Protein AF-A0A539DWZ9-F1 (afdb_monomer_lite)

Radius of gyration: 23.11 Å; chains: 1; bounding box: 60×36×58 Å

Structure (mmCIF, N/CA/C/O backbone):
data_AF-A0A539DWZ9-F1
#
_entry.id   AF-A0A539DWZ9-F1
#
loop_
_atom_site.group_PDB
_atom_site.id
_atom_site.type_symbol
_atom_site.label_atom_id
_atom_site.label_alt_id
_atom_site.label_comp_id
_atom_site.label_asym_id
_atom_site.label_entity_id
_atom_site.label_seq_id
_atom_site.pdbx_PDB_ins_code
_atom_site.Cartn_x
_atom_site.Cartn_y
_atom_site.Cartn_z
_atom_site.occupancy
_atom_site.B_iso_or_equiv
_atom_site.auth_seq_id
_atom_site.auth_comp_id
_atom_site.auth_asym_id
_atom_site.auth_atom_id
_atom_site.pdbx_PDB_model_num
ATOM 1 N N . MET A 1 1 ? -26.972 -0.161 24.940 1.00 56.28 1 MET A N 1
ATOM 2 C CA . MET A 1 1 ? -26.210 -0.516 23.715 1.00 56.28 1 MET A CA 1
ATOM 3 C C . MET A 1 1 ? -25.892 -2.004 23.754 1.00 56.28 1 MET A C 1
ATOM 5 O O . MET A 1 1 ? -25.628 -2.507 24.837 1.00 56.28 1 MET A O 1
ATOM 9 N N . SER A 1 2 ? -25.994 -2.709 22.622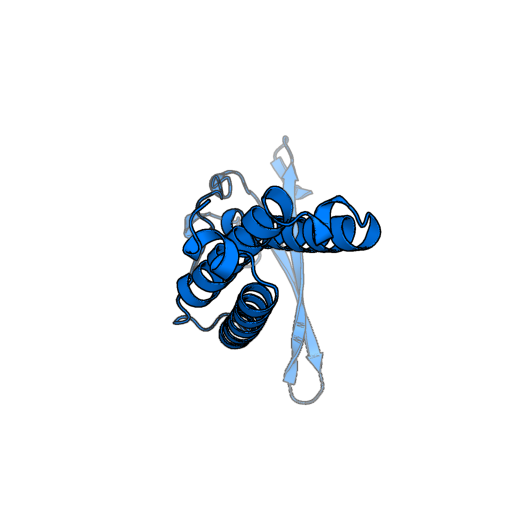 1.00 66.81 2 SER A N 1
ATOM 10 C CA . SER A 1 2 ? -25.919 -4.181 22.575 1.00 66.81 2 SER A CA 1
ATOM 11 C C . SER A 1 2 ? -24.554 -4.719 23.053 1.00 66.81 2 SER A C 1
ATOM 13 O O . SER A 1 2 ? -23.525 -4.173 22.643 1.00 66.81 2 SER A O 1
ATOM 15 N N . PRO A 1 3 ? -24.510 -5.792 23.871 1.00 72.88 3 PRO A N 1
ATOM 16 C CA . PRO A 1 3 ? -23.268 -6.372 24.405 1.00 72.88 3 PRO A CA 1
ATOM 17 C C . PRO A 1 3 ? -22.301 -6.862 23.314 1.00 72.88 3 PRO A C 1
ATOM 19 O O . PRO A 1 3 ? -21.091 -6.909 23.528 1.00 72.88 3 PRO A O 1
ATOM 22 N N . LEU A 1 4 ? -22.813 -7.170 22.118 1.00 69.38 4 LEU A N 1
ATOM 23 C CA . LEU A 1 4 ? -22.012 -7.541 20.947 1.00 69.38 4 LEU A CA 1
ATOM 24 C C . LEU A 1 4 ? -21.065 -6.420 20.496 1.00 69.38 4 LEU A C 1
ATOM 26 O O . LEU A 1 4 ? -19.903 -6.687 20.200 1.00 69.38 4 LEU A O 1
ATOM 30 N N . ILE A 1 5 ? -21.526 -5.166 20.508 1.00 69.12 5 ILE A N 1
ATOM 31 C CA . ILE A 1 5 ? -20.732 -4.010 20.060 1.00 69.12 5 ILE A CA 1
ATOM 32 C C . ILE A 1 5 ? -19.551 -3.783 21.012 1.00 69.12 5 ILE A C 1
ATOM 34 O O . ILE A 1 5 ? -18.421 -3.577 20.576 1.00 69.12 5 ILE A O 1
ATOM 38 N N . GLN A 1 6 ? -19.780 -3.916 22.320 1.00 67.12 6 GLN A N 1
ATOM 39 C CA . GLN A 1 6 ? -18.722 -3.775 23.325 1.00 67.12 6 GLN A CA 1
ATOM 40 C C . GLN A 1 6 ? -17.668 -4.887 23.239 1.00 67.12 6 GLN A C 1
ATOM 42 O O . GLN A 1 6 ? -16.499 -4.653 23.538 1.00 67.12 6 GLN A O 1
ATOM 47 N N . ARG A 1 7 ? -18.060 -6.091 22.806 1.00 72.56 7 ARG A N 1
ATOM 48 C CA . ARG A 1 7 ? -17.145 -7.228 22.648 1.00 72.56 7 ARG A CA 1
ATOM 49 C C . ARG A 1 7 ? -16.180 -7.026 21.476 1.00 72.56 7 ARG A C 1
ATOM 51 O O . ARG A 1 7 ? -14.999 -7.344 21.604 1.00 72.56 7 ARG A O 1
ATOM 58 N N . VAL A 1 8 ? -16.666 -6.449 20.374 1.00 72.31 8 VAL A N 1
ATOM 59 C CA . VAL A 1 8 ? -15.854 -6.121 19.187 1.00 72.31 8 VAL A CA 1
ATOM 60 C C . VAL A 1 8 ? -14.912 -4.943 19.452 1.00 72.31 8 VAL A C 1
ATOM 62 O O . VAL A 1 8 ? -13.770 -4.973 19.013 1.00 72.31 8 VAL A O 1
ATOM 65 N N . GLY A 1 9 ? -15.337 -3.943 20.229 1.00 72.44 9 GLY A N 1
ATOM 66 C CA . GLY A 1 9 ? -14.481 -2.826 20.658 1.00 72.44 9 GLY A CA 1
ATOM 67 C C . GLY A 1 9 ? -13.539 -3.144 21.827 1.00 72.44 9 GLY A C 1
ATOM 68 O O . GLY A 1 9 ? -13.032 -2.224 22.472 1.00 72.44 9 GLY A O 1
ATOM 69 N N . SER A 1 10 ? -13.352 -4.423 22.169 1.00 76.62 10 SER A N 1
ATOM 70 C CA . SER A 1 10 ? -12.529 -4.820 23.311 1.00 76.62 10 SER A CA 1
ATOM 71 C C . SER A 1 10 ? -11.031 -4.845 22.963 1.00 76.62 10 SER A C 1
ATOM 73 O O . SER A 1 10 ? -10.662 -5.162 21.830 1.00 76.62 10 SER A O 1
ATOM 75 N N . PRO A 1 11 ? -10.135 -4.604 23.940 1.00 74.44 11 PRO A N 1
ATOM 76 C CA . PRO A 1 11 ? -8.691 -4.717 23.725 1.00 74.44 11 PRO A CA 1
ATOM 77 C C . PRO A 1 11 ? -8.269 -6.114 23.253 1.00 74.44 11 PRO A C 1
ATOM 79 O O . PRO A 1 11 ? -7.324 -6.246 22.487 1.00 74.44 11 PRO A O 1
ATOM 82 N N . GLN A 1 12 ? -8.990 -7.155 23.684 1.00 80.12 12 GLN A N 1
ATOM 83 C CA . GLN A 1 12 ? -8.752 -8.540 23.273 1.00 80.12 12 GLN A CA 1
ATOM 84 C C . GLN A 1 12 ? -9.030 -8.737 21.779 1.00 80.12 12 GLN A C 1
ATOM 86 O O . GLN A 1 12 ? -8.230 -9.366 21.093 1.00 80.12 12 GLN A O 1
ATOM 91 N N . ALA A 1 13 ? -10.121 -8.161 21.263 1.00 78.62 13 ALA A N 1
ATOM 92 C CA . ALA A 1 13 ? -10.437 -8.203 19.837 1.00 78.62 13 ALA A CA 1
ATOM 93 C C . ALA A 1 13 ? -9.376 -7.471 19.000 1.00 78.62 13 ALA A C 1
ATOM 95 O O . ALA A 1 13 ? -8.935 -8.001 17.982 1.00 78.62 13 ALA A O 1
ATOM 96 N N . ALA A 1 14 ? -8.901 -6.309 19.464 1.00 82.12 14 ALA A N 1
ATOM 97 C CA . ALA A 1 14 ? -7.800 -5.598 18.815 1.00 82.12 14 ALA A CA 1
ATOM 98 C C . ALA A 1 14 ? -6.502 -6.430 18.810 1.00 82.12 14 ALA A C 1
ATOM 100 O O . ALA A 1 14 ? -5.802 -6.475 17.803 1.00 82.12 14 ALA A O 1
ATOM 101 N N . LEU A 1 15 ? -6.201 -7.144 19.900 1.00 83.75 15 LEU A N 1
ATOM 102 C CA . LEU A 1 15 ? -5.021 -8.011 20.013 1.00 83.75 15 LEU A CA 1
ATOM 103 C C . LEU A 1 15 ? -5.079 -9.197 19.042 1.00 83.75 15 LEU A C 1
ATOM 105 O O . LEU A 1 15 ? -4.103 -9.474 18.348 1.00 83.75 15 LEU A O 1
ATOM 109 N N . VAL A 1 16 ? -6.242 -9.844 18.934 1.00 85.31 16 VAL A N 1
ATOM 110 C CA . VAL A 1 16 ? -6.486 -10.893 17.933 1.00 85.31 16 VAL A CA 1
ATOM 111 C C . VAL A 1 16 ? -6.353 -10.326 16.519 1.00 85.31 16 VAL A C 1
ATOM 113 O O . VAL A 1 16 ? -5.692 -10.933 15.681 1.00 85.31 16 VAL A O 1
ATOM 116 N N . GLY A 1 17 ? -6.913 -9.141 16.260 1.00 82.06 17 GLY A N 1
ATOM 117 C CA . GLY A 1 17 ? -6.777 -8.451 14.977 1.00 82.06 17 GLY A CA 1
ATOM 118 C C . GLY A 1 17 ? -5.318 -8.159 14.615 1.00 82.06 17 GLY A C 1
ATOM 119 O O . GLY A 1 17 ? -4.905 -8.434 13.493 1.00 82.06 17 GLY A O 1
ATOM 120 N N . MET A 1 18 ? -4.514 -7.681 15.569 1.00 84.81 18 MET A N 1
ATOM 121 C CA . MET A 1 18 ? -3.078 -7.450 15.378 1.00 84.81 18 MET A CA 1
ATOM 122 C C . MET A 1 18 ? -2.311 -8.749 15.108 1.00 84.81 18 MET A C 1
ATOM 124 O O . MET A 1 18 ? -1.475 -8.776 14.210 1.00 84.81 18 MET A O 1
ATOM 128 N N . ALA A 1 19 ? -2.609 -9.832 15.831 1.00 86.75 19 ALA A N 1
ATOM 129 C CA . ALA A 1 19 ? -1.976 -11.130 15.603 1.00 86.75 19 ALA A CA 1
ATOM 130 C C . ALA A 1 19 ? -2.315 -11.693 14.213 1.00 86.75 19 ALA A C 1
ATOM 132 O O . ALA A 1 19 ? -1.424 -12.132 13.487 1.00 86.75 19 ALA A O 1
ATOM 133 N N . LEU A 1 20 ? -3.586 -11.623 13.807 1.00 86.00 20 LEU A N 1
ATOM 134 C CA . LEU A 1 20 ? -4.022 -12.031 12.471 1.00 86.00 20 LEU A CA 1
ATOM 135 C C . LEU A 1 20 ? -3.382 -11.174 11.378 1.00 86.00 20 LEU A C 1
ATOM 137 O O . LEU A 1 20 ? -2.966 -11.706 10.352 1.00 86.00 20 LEU A O 1
ATOM 141 N N . LEU A 1 21 ? -3.271 -9.862 11.600 1.00 85.88 21 LEU A N 1
ATOM 142 C CA . LEU A 1 21 ? -2.611 -8.954 10.669 1.00 85.88 21 LEU A CA 1
ATOM 143 C C . LEU A 1 21 ? -1.116 -9.273 10.547 1.00 85.88 21 LEU A C 1
ATOM 145 O O . LEU A 1 21 ? -0.600 -9.289 9.435 1.00 85.88 21 LEU A O 1
ATOM 149 N N . ALA A 1 22 ? -0.438 -9.579 11.656 1.00 85.88 22 ALA A N 1
ATOM 150 C CA . ALA A 1 22 ? 0.963 -9.988 11.650 1.00 85.88 22 ALA A CA 1
ATOM 151 C C . ALA A 1 22 ? 1.161 -11.281 10.847 1.00 85.88 22 ALA A C 1
ATOM 153 O O . ALA A 1 22 ? 1.995 -11.315 9.947 1.00 85.88 22 ALA A O 1
ATOM 154 N N . VAL A 1 23 ? 0.339 -12.307 11.095 1.00 86.81 23 VAL A N 1
ATOM 155 C CA . VAL A 1 23 ? 0.364 -13.560 10.323 1.00 86.81 23 VAL A CA 1
ATOM 156 C C . VAL A 1 23 ? 0.095 -13.291 8.842 1.00 86.81 23 VAL A C 1
ATOM 158 O O . VAL A 1 23 ? 0.833 -13.774 7.986 1.00 86.81 23 VAL A O 1
ATOM 161 N N . GLY A 1 24 ? -0.919 -12.484 8.525 1.00 82.50 24 GLY A N 1
ATOM 162 C CA . GLY A 1 24 ? -1.248 -12.145 7.145 1.00 82.50 24 GLY A CA 1
ATOM 163 C C . GLY A 1 24 ? -0.130 -11.382 6.431 1.00 82.50 24 GLY A C 1
ATOM 164 O O . GLY A 1 24 ? 0.169 -11.670 5.273 1.00 82.50 24 GLY A O 1
ATOM 165 N N . ALA A 1 25 ? 0.544 -10.467 7.130 1.00 82.75 25 ALA A N 1
ATOM 166 C CA . ALA A 1 25 ? 1.700 -9.745 6.612 1.00 82.75 25 ALA A CA 1
ATOM 167 C C . ALA A 1 25 ? 2.896 -10.678 6.372 1.00 82.75 25 ALA A C 1
ATOM 169 O O . ALA A 1 25 ? 3.521 -10.592 5.317 1.00 82.75 25 ALA A O 1
ATOM 170 N N . THR A 1 26 ? 3.183 -11.605 7.293 1.00 82.75 26 THR A N 1
ATOM 171 C CA . THR A 1 26 ? 4.253 -12.600 7.124 1.00 82.75 26 THR A CA 1
ATOM 172 C C . THR A 1 26 ? 3.972 -13.539 5.952 1.00 82.75 26 THR A C 1
ATOM 174 O O . THR A 1 26 ? 4.861 -13.785 5.145 1.00 82.75 26 THR A O 1
ATOM 177 N N . LEU A 1 27 ? 2.734 -14.016 5.796 1.00 81.19 27 LEU A N 1
ATOM 178 C CA . LEU A 1 27 ? 2.340 -14.873 4.668 1.00 81.19 27 LEU A CA 1
ATOM 179 C C . LEU A 1 27 ? 2.337 -14.134 3.321 1.00 81.19 27 LEU A C 1
ATOM 181 O O . LEU A 1 27 ? 2.488 -14.751 2.266 1.00 81.19 27 LEU A O 1
ATOM 185 N N . SER A 1 28 ? 2.156 -12.813 3.341 1.00 76.62 28 SER A N 1
ATOM 186 C CA . SER A 1 28 ? 2.234 -11.966 2.150 1.00 76.62 28 SER A CA 1
ATOM 187 C C . SER A 1 28 ? 3.654 -11.462 1.857 1.00 76.62 28 SER A C 1
ATOM 189 O O . SER A 1 28 ? 3.860 -10.807 0.830 1.00 76.62 28 SER A O 1
ATOM 191 N N . TYR A 1 29 ? 4.628 -11.746 2.727 1.00 72.50 29 TYR A N 1
ATOM 192 C CA . TYR A 1 29 ? 6.016 -11.328 2.558 1.00 72.50 29 TYR A CA 1
ATOM 193 C C . TYR A 1 29 ? 6.652 -12.040 1.355 1.00 72.50 29 TYR A C 1
ATOM 195 O O . TYR A 1 29 ? 6.498 -13.246 1.177 1.00 72.50 29 TYR A O 1
ATOM 203 N N . GLY A 1 30 ? 7.338 -11.285 0.493 1.00 65.00 30 GLY A N 1
ATOM 204 C CA . GLY A 1 30 ? 7.913 -11.809 -0.755 1.00 65.00 30 GLY A CA 1
ATOM 205 C C . GLY A 1 30 ? 6.915 -11.988 -1.908 1.00 65.00 30 GLY A C 1
ATOM 206 O O . GLY A 1 30 ? 7.291 -12.510 -2.952 1.00 65.00 30 GLY A O 1
ATOM 207 N N . ASN A 1 31 ? 5.663 -11.543 -1.734 1.00 61.91 31 ASN A N 1
ATOM 208 C CA . ASN A 1 31 ? 4.613 -11.507 -2.758 1.00 61.91 31 ASN A CA 1
ATOM 209 C C . ASN A 1 31 ? 4.477 -12.803 -3.606 1.00 61.91 31 ASN A C 1
ATOM 211 O O . ASN A 1 31 ? 4.502 -12.730 -4.844 1.00 61.91 31 ASN A O 1
ATOM 215 N N . PRO A 1 32 ? 4.321 -13.996 -2.985 1.00 63.06 32 PRO A N 1
ATOM 216 C CA . PRO A 1 32 ? 4.149 -15.244 -3.726 1.00 63.06 32 PRO A CA 1
ATOM 217 C C . PRO A 1 32 ? 2.939 -15.132 -4.658 1.00 63.06 32 PRO A C 1
ATOM 219 O O . PRO A 1 32 ? 1.888 -14.635 -4.256 1.00 63.06 32 PRO A O 1
ATOM 222 N N . GLN A 1 33 ? 3.052 -15.616 -5.898 1.00 57.72 33 GLN A N 1
ATOM 223 C CA . GLN A 1 33 ? 2.015 -15.462 -6.936 1.00 57.72 33 GLN A CA 1
ATOM 224 C C . GLN A 1 33 ? 0.642 -16.088 -6.588 1.00 57.72 33 GLN A C 1
ATOM 226 O O . GLN A 1 33 ? -0.298 -15.927 -7.359 1.00 57.72 33 GLN A O 1
ATOM 231 N N . GLY A 1 34 ? 0.499 -16.762 -5.440 1.00 61.22 34 GLY A N 1
ATOM 232 C CA . GLY A 1 34 ? -0.747 -17.372 -4.963 1.00 61.22 34 GLY A CA 1
ATOM 233 C C . GLY A 1 34 ? -1.329 -16.790 -3.668 1.00 61.22 34 GLY A C 1
ATOM 234 O O . GLY A 1 34 ? -2.372 -17.269 -3.224 1.00 61.22 34 GLY A O 1
ATOM 235 N N . THR A 1 35 ? -0.703 -15.791 -3.031 1.00 66.75 35 THR A N 1
ATOM 236 C CA . THR A 1 35 ? -1.237 -15.262 -1.764 1.00 66.75 35 THR A CA 1
ATOM 237 C C . THR A 1 35 ? -2.444 -14.363 -2.025 1.00 66.75 35 THR A C 1
ATOM 239 O O . THR A 1 35 ? -2.340 -13.286 -2.611 1.00 66.75 35 THR A O 1
ATOM 242 N N . SER A 1 36 ? -3.612 -14.818 -1.571 1.00 74.69 36 SER A N 1
ATOM 243 C CA . SER A 1 36 ? -4.874 -14.097 -1.717 1.00 74.69 36 SER A CA 1
ATOM 244 C C . SER A 1 36 ? -4.861 -12.772 -0.949 1.00 74.69 36 SER A C 1
ATOM 246 O O . SER A 1 36 ? -4.545 -12.733 0.241 1.00 74.69 36 SER A O 1
ATOM 248 N N . ILE A 1 37 ? -5.279 -11.690 -1.613 1.00 74.94 37 ILE A N 1
ATOM 249 C CA . ILE A 1 37 ? -5.380 -10.329 -1.048 1.00 74.94 37 ILE A CA 1
ATOM 250 C C . ILE A 1 37 ? -6.229 -10.314 0.240 1.00 74.94 37 ILE A C 1
ATOM 252 O O . ILE A 1 37 ? -5.976 -9.536 1.164 1.00 74.94 37 ILE A O 1
ATOM 256 N N . TRP A 1 38 ? -7.198 -11.226 0.338 1.00 79.00 38 TRP A N 1
ATOM 257 C CA . TRP A 1 38 ? -8.096 -11.368 1.483 1.00 79.00 38 TRP A CA 1
ATOM 258 C C . TRP A 1 38 ? -7.386 -11.699 2.798 1.00 79.00 38 TRP A C 1
ATOM 260 O O . TRP A 1 38 ? -7.875 -11.307 3.856 1.00 79.00 38 TRP A O 1
ATOM 270 N N . VAL A 1 39 ? -6.214 -12.340 2.740 1.00 83.75 39 VAL A N 1
ATOM 271 C CA . VAL A 1 39 ? -5.404 -12.677 3.923 1.00 83.75 39 VAL A CA 1
ATOM 272 C C . VAL A 1 39 ? -4.961 -11.420 4.678 1.00 83.75 39 VAL A C 1
ATOM 274 O O . VAL A 1 39 ? -4.827 -11.456 5.897 1.00 83.75 39 VAL A O 1
ATOM 277 N N . LEU A 1 40 ? -4.787 -10.297 3.976 1.00 80.69 40 LEU A N 1
ATOM 278 C CA . LEU A 1 40 ? -4.421 -9.016 4.579 1.00 80.69 40 LEU A CA 1
ATOM 279 C C . LEU A 1 40 ? -5.643 -8.115 4.803 1.00 80.69 40 LEU A C 1
ATOM 281 O O . LEU A 1 40 ? -5.760 -7.479 5.847 1.00 80.69 40 LEU A O 1
ATOM 285 N N . VAL A 1 41 ? -6.578 -8.084 3.848 1.00 83.69 41 VAL A N 1
ATOM 286 C CA . VAL A 1 41 ? -7.751 -7.195 3.907 1.00 83.69 41 VAL A CA 1
ATOM 287 C C . VAL A 1 41 ? -8.685 -7.547 5.065 1.00 83.69 41 VAL A C 1
ATOM 289 O O . VAL A 1 41 ? -9.161 -6.641 5.749 1.00 83.69 41 VAL A O 1
ATOM 292 N N . VAL A 1 42 ? -8.927 -8.838 5.328 1.00 86.12 42 VAL A N 1
ATOM 293 C CA . VAL A 1 42 ? -9.859 -9.262 6.387 1.00 86.12 42 VAL A CA 1
ATOM 294 C C . VAL A 1 42 ? -9.362 -8.864 7.785 1.00 86.12 42 VAL A C 1
ATOM 296 O O . VAL A 1 42 ? -10.110 -8.179 8.489 1.00 86.12 42 VAL A O 1
ATOM 299 N N . PRO A 1 43 ? -8.123 -9.202 8.207 1.00 86.38 43 PRO A N 1
ATOM 300 C CA . PRO A 1 43 ? -7.611 -8.768 9.507 1.00 86.38 43 PRO A CA 1
ATOM 301 C C . PRO A 1 43 ? -7.561 -7.249 9.644 1.00 86.38 43 PRO A C 1
ATOM 303 O O . PRO A 1 43 ? -7.902 -6.712 10.695 1.00 86.38 43 PRO A O 1
ATOM 306 N N . MET A 1 44 ? -7.182 -6.552 8.572 1.00 85.19 44 MET A N 1
ATOM 307 C CA . MET A 1 44 ? -7.071 -5.098 8.570 1.00 85.19 44 MET A CA 1
ATOM 308 C C . MET A 1 44 ? -8.443 -4.433 8.752 1.00 85.19 44 MET A C 1
ATOM 310 O O . MET A 1 44 ? -8.583 -3.543 9.587 1.00 85.19 44 MET A O 1
ATOM 314 N N . GLY A 1 45 ? -9.479 -4.915 8.059 1.00 87.12 45 GLY A N 1
ATOM 315 C CA . GLY A 1 45 ? -10.853 -4.432 8.220 1.00 87.12 45 GLY A CA 1
ATOM 316 C C . GLY A 1 45 ? -11.432 -4.716 9.609 1.00 87.12 45 GLY A C 1
ATOM 317 O O . GLY A 1 45 ? -12.029 -3.829 10.221 1.00 87.12 45 GLY A O 1
ATOM 318 N N . LEU A 1 46 ? -11.207 -5.921 10.144 1.00 87.50 46 LEU A N 1
ATOM 319 C CA . LEU A 1 46 ? -11.629 -6.278 11.504 1.00 87.50 46 LEU A CA 1
ATOM 320 C C . LEU A 1 46 ? -10.957 -5.390 12.557 1.00 87.50 46 LEU A C 1
ATOM 322 O O . LEU A 1 46 ? -11.625 -4.886 13.462 1.00 87.50 46 LEU A O 1
ATOM 326 N N . LEU A 1 47 ? -9.649 -5.161 12.420 1.00 87.06 47 LEU A N 1
ATOM 327 C CA . LEU A 1 47 ? -8.892 -4.311 13.330 1.00 87.06 47 LEU A CA 1
ATOM 328 C C . LEU A 1 47 ? -9.353 -2.849 13.235 1.00 87.06 47 LEU A C 1
ATOM 330 O O . LEU A 1 47 ? -9.627 -2.244 14.271 1.00 87.06 47 LEU A O 1
ATOM 334 N N . ALA A 1 48 ? -9.546 -2.308 12.026 1.00 88.69 48 ALA A N 1
ATOM 335 C CA . ALA A 1 48 ? -10.094 -0.963 11.821 1.00 88.69 48 ALA A CA 1
ATOM 336 C C . ALA A 1 48 ? -11.440 -0.781 12.533 1.00 88.69 48 ALA A C 1
ATOM 338 O O . ALA A 1 48 ? -11.632 0.172 13.289 1.00 88.69 48 ALA A O 1
ATOM 339 N N . LEU A 1 49 ? -12.356 -1.732 12.328 1.00 88.38 49 LEU A N 1
ATOM 340 C CA . LEU A 1 49 ? -13.683 -1.708 12.930 1.00 88.38 49 LEU A CA 1
ATOM 341 C C . LEU A 1 49 ? -13.600 -1.763 14.459 1.00 88.38 49 LEU A C 1
ATOM 343 O O . LEU A 1 49 ? -14.281 -0.991 15.136 1.00 88.38 49 LEU A O 1
ATOM 347 N N . SER A 1 50 ? -12.734 -2.622 15.006 1.00 87.69 50 SER A N 1
ATOM 348 C CA . SER A 1 50 ? -12.528 -2.716 16.455 1.00 87.69 50 SER A CA 1
ATOM 349 C C . SER A 1 50 ? -12.056 -1.388 17.056 1.00 87.69 50 SER A C 1
ATOM 351 O O . SER A 1 50 ? -12.579 -0.967 18.086 1.00 87.69 50 SER A O 1
ATOM 353 N N . LEU A 1 51 ? -11.144 -0.677 16.380 1.00 86.06 51 LEU A N 1
ATOM 354 C CA . LEU A 1 51 ? -10.614 0.611 16.833 1.00 86.06 51 LEU A CA 1
ATOM 355 C C . LEU A 1 51 ? -11.667 1.712 16.776 1.00 86.06 51 LEU A C 1
ATOM 357 O O . LEU A 1 51 ? -11.811 2.460 17.738 1.00 86.06 51 LEU A O 1
ATOM 361 N N . VAL A 1 52 ? -12.433 1.797 15.686 1.00 87.62 52 VAL A N 1
ATOM 362 C CA . VAL A 1 52 ? -13.508 2.792 15.545 1.00 87.62 52 VAL A CA 1
ATOM 363 C C . VAL A 1 52 ? -14.563 2.599 16.631 1.00 87.62 52 VAL A C 1
ATOM 365 O O . VAL A 1 52 ? -14.971 3.563 17.284 1.00 87.62 52 VAL A O 1
ATOM 368 N N . ILE A 1 53 ? -14.969 1.352 16.885 1.00 85.69 53 ILE A N 1
ATOM 369 C CA . ILE A 1 53 ? -15.910 1.041 17.965 1.00 85.69 53 ILE A CA 1
ATOM 370 C C . ILE A 1 53 ? -15.291 1.390 19.321 1.00 85.69 53 ILE A C 1
ATOM 372 O O . ILE A 1 53 ? -15.953 2.018 20.146 1.00 85.69 53 ILE A O 1
ATOM 376 N N . ALA A 1 54 ? -14.026 1.042 19.560 1.00 84.56 54 ALA A N 1
ATOM 377 C CA . ALA A 1 54 ? -13.344 1.348 20.814 1.00 84.56 54 ALA A CA 1
ATOM 378 C C . ALA A 1 54 ? -13.277 2.865 21.082 1.00 84.56 54 ALA A C 1
ATOM 380 O O . ALA A 1 54 ? -13.637 3.306 22.172 1.00 84.56 54 ALA A O 1
ATOM 381 N N . ILE A 1 55 ? -12.894 3.666 20.084 1.00 85.06 55 ILE A N 1
ATOM 382 C CA . ILE A 1 55 ? -12.789 5.131 20.184 1.00 85.06 55 ILE A CA 1
ATOM 383 C C . ILE A 1 55 ? -14.156 5.774 20.463 1.00 85.06 55 ILE A C 1
ATOM 385 O O . ILE A 1 55 ? -14.253 6.665 21.303 1.00 85.06 55 ILE A O 1
ATOM 389 N N . THR A 1 56 ? -15.214 5.319 19.786 1.00 84.94 56 THR A N 1
ATOM 390 C CA . THR A 1 56 ? -16.553 5.932 19.882 1.00 84.94 56 THR A CA 1
ATOM 391 C C . THR A 1 56 ? -17.350 5.485 21.106 1.00 84.94 56 THR A C 1
ATOM 393 O O . THR A 1 56 ? -18.172 6.248 21.607 1.00 84.94 56 THR A O 1
ATOM 396 N N . THR A 1 57 ? -17.134 4.262 21.602 1.00 82.06 57 THR A N 1
ATOM 397 C CA . THR A 1 57 ? -18.000 3.664 22.634 1.00 82.06 57 THR A CA 1
ATOM 398 C C . THR A 1 57 ? -17.344 3.495 23.999 1.00 82.06 57 THR A C 1
ATOM 400 O O . THR A 1 57 ? -18.064 3.337 24.986 1.00 82.06 57 THR A O 1
ATOM 403 N N . ASN A 1 58 ? -16.009 3.515 24.097 1.00 79.19 58 ASN A N 1
ATOM 404 C CA . ASN A 1 58 ? -15.324 3.209 25.350 1.00 79.19 58 ASN A CA 1
ATOM 405 C C . ASN A 1 58 ? -14.888 4.484 26.097 1.00 79.19 58 ASN A C 1
ATOM 407 O O . ASN A 1 58 ? -13.882 5.104 25.733 1.00 79.19 58 ASN A O 1
ATOM 411 N N . PRO A 1 59 ? -15.553 4.843 27.213 1.00 77.12 59 PRO A N 1
ATOM 412 C CA . PRO A 1 59 ? -15.212 6.032 27.986 1.00 77.12 59 PRO A CA 1
ATOM 413 C C . PRO A 1 59 ? -13.839 5.995 28.630 1.00 77.12 59 PRO A C 1
ATOM 415 O O . PRO A 1 59 ? -13.279 7.040 28.947 1.00 77.12 59 PRO A O 1
ATOM 418 N N . LYS A 1 60 ? -13.241 4.813 28.784 1.00 78.62 60 LYS A N 1
ATOM 419 C CA . LYS A 1 60 ? -11.867 4.708 29.282 1.00 78.62 60 LYS A CA 1
ATOM 420 C C . LYS A 1 60 ? -10.839 5.217 28.267 1.00 78.62 60 LYS A C 1
ATOM 422 O O . LYS A 1 60 ? -9.735 5.563 28.679 1.00 78.62 60 LYS A O 1
ATOM 427 N N . ILE A 1 61 ? -11.194 5.257 26.980 1.00 76.31 61 ILE A N 1
ATOM 428 C CA . ILE A 1 61 ? -10.312 5.685 25.891 1.00 76.31 61 ILE A CA 1
ATOM 429 C C . ILE A 1 61 ? -10.403 7.197 25.700 1.00 76.31 61 ILE A C 1
ATOM 431 O O . ILE A 1 61 ? -9.382 7.866 25.823 1.00 76.31 61 ILE A O 1
ATOM 435 N N . TYR A 1 62 ? -11.599 7.761 25.493 1.00 77.00 62 TYR A N 1
ATOM 436 C CA . TYR A 1 62 ? -11.715 9.206 25.245 1.00 77.00 62 TYR A CA 1
ATOM 437 C C . TYR A 1 62 ? -11.391 10.074 26.475 1.00 77.00 62 TYR A C 1
ATOM 439 O O . TYR A 1 62 ? -10.947 11.205 26.314 1.00 77.00 62 TYR A O 1
ATOM 447 N N . ASN A 1 63 ? -11.530 9.550 27.701 1.00 84.44 63 ASN A N 1
ATOM 448 C CA . ASN A 1 63 ? -11.158 10.279 28.924 1.00 84.44 63 ASN A CA 1
ATOM 449 C C . ASN A 1 63 ? -9.650 10.247 29.237 1.00 84.44 63 ASN A C 1
ATOM 451 O O . ASN A 1 63 ? -9.212 10.873 30.201 1.00 84.44 63 ASN A O 1
ATOM 455 N N . ARG A 1 64 ? -8.840 9.494 28.479 1.00 87.31 64 ARG A N 1
ATOM 456 C CA . ARG A 1 64 ? -7.388 9.381 28.685 1.00 87.31 64 ARG A CA 1
ATOM 457 C C . ARG A 1 64 ? -6.655 9.807 27.412 1.00 87.31 64 ARG A C 1
ATOM 459 O O . ARG A 1 64 ? -6.452 8.966 26.535 1.00 87.31 64 ARG A O 1
ATOM 466 N N . PRO A 1 65 ? -6.199 11.070 27.318 1.00 85.56 65 PRO A N 1
ATOM 467 C CA . PRO A 1 65 ? -5.629 11.623 26.088 1.00 85.56 65 PRO A CA 1
ATOM 468 C C . PRO A 1 65 ? -4.496 10.783 25.468 1.00 85.56 65 PRO A C 1
ATOM 470 O O . PRO A 1 65 ? -4.538 10.558 24.259 1.00 85.56 65 PRO A O 1
ATOM 473 N N . PRO A 1 66 ? -3.536 10.227 26.242 1.00 88.00 66 PRO A N 1
ATOM 474 C CA . PRO A 1 66 ? -2.481 9.388 25.667 1.00 88.00 66 PRO A CA 1
ATOM 475 C C . PRO A 1 66 ? -3.014 8.093 25.042 1.00 88.00 66 PRO A C 1
ATOM 477 O O . PRO A 1 66 ? -2.544 7.658 23.993 1.00 88.00 66 PRO A O 1
ATOM 480 N N . LEU A 1 67 ? -4.022 7.480 25.671 1.00 86.75 67 LEU A N 1
ATOM 481 C CA . LEU A 1 67 ? -4.625 6.244 25.179 1.00 86.75 67 LEU A CA 1
ATOM 482 C C . LEU A 1 67 ? -5.443 6.507 23.912 1.00 86.75 67 LEU A C 1
ATOM 484 O O . LEU A 1 67 ? -5.390 5.710 22.978 1.00 86.75 67 LEU A O 1
ATOM 488 N N . LEU A 1 68 ? -6.158 7.633 23.859 1.00 86.25 68 LEU A N 1
ATOM 489 C CA . LEU A 1 68 ? -6.872 8.075 22.665 1.00 86.25 68 LEU A CA 1
ATOM 490 C C . LEU A 1 68 ? -5.907 8.302 21.494 1.00 86.25 68 LEU A C 1
ATOM 492 O O . LEU A 1 68 ? -6.135 7.765 20.411 1.00 86.25 68 LEU A O 1
ATOM 496 N N . LEU A 1 69 ? -4.809 9.034 21.722 1.00 89.19 69 LEU A N 1
ATOM 497 C CA . LEU A 1 69 ? -3.809 9.316 20.690 1.00 89.19 69 LEU A CA 1
ATOM 498 C C . LEU A 1 69 ? -3.191 8.028 20.135 1.00 89.19 69 LEU A C 1
ATOM 500 O O . LEU A 1 69 ? -3.025 7.906 18.925 1.00 89.19 69 LEU A O 1
ATOM 504 N N . PHE A 1 70 ? -2.922 7.041 20.996 1.00 87.12 70 PHE A N 1
ATOM 505 C CA . PHE A 1 70 ? -2.441 5.727 20.568 1.00 87.12 70 PHE A CA 1
ATOM 506 C C . PHE A 1 70 ? -3.423 5.026 19.615 1.00 87.12 70 PHE A C 1
ATOM 508 O O . PHE A 1 70 ? -3.017 4.552 18.556 1.00 87.12 70 PHE A O 1
ATOM 515 N N . HIS A 1 71 ? -4.719 4.998 19.946 1.00 87.38 71 HIS A N 1
ATOM 516 C CA . HIS A 1 71 ? -5.726 4.350 19.095 1.00 87.38 71 HIS A CA 1
ATOM 517 C C . HIS A 1 71 ? -5.923 5.093 17.772 1.00 87.38 71 HIS A C 1
ATOM 519 O O . HIS A 1 71 ? -6.046 4.455 16.729 1.00 87.38 71 HIS A O 1
ATOM 525 N N . ILE A 1 72 ? -5.914 6.429 17.803 1.00 89.88 72 ILE A N 1
ATOM 526 C CA . ILE A 1 72 ? -5.982 7.253 16.592 1.00 89.88 72 ILE A CA 1
ATOM 527 C C . ILE A 1 72 ? -4.752 7.012 15.716 1.00 89.88 72 ILE A C 1
ATOM 529 O O . ILE A 1 72 ? -4.903 6.817 14.516 1.00 89.88 72 ILE A O 1
ATOM 533 N N . GLY A 1 73 ? -3.551 6.971 16.297 1.00 90.75 73 GLY A N 1
ATOM 534 C CA . GLY A 1 73 ? -2.317 6.691 15.565 1.00 90.75 73 GLY A CA 1
ATOM 535 C C . GLY A 1 73 ? -2.325 5.306 14.920 1.00 90.75 73 GLY A C 1
ATOM 536 O O . GLY A 1 73 ? -1.966 5.168 13.752 1.00 90.75 73 GLY A O 1
ATOM 537 N N . LEU A 1 74 ? -2.802 4.289 15.642 1.00 90.00 74 LEU A N 1
ATOM 538 C CA . LEU A 1 74 ? -2.913 2.929 15.115 1.00 90.00 74 LEU A CA 1
ATOM 539 C C . LEU A 1 74 ? -3.953 2.844 13.987 1.00 90.00 74 LEU A C 1
ATOM 541 O O . LEU A 1 74 ? -3.683 2.239 12.951 1.00 90.00 74 LEU A O 1
ATOM 545 N N . LEU A 1 75 ? -5.102 3.511 14.142 1.00 91.25 75 LEU A N 1
ATOM 546 C CA . LEU A 1 75 ? -6.105 3.621 13.083 1.00 91.25 75 LEU A CA 1
ATOM 547 C C . LEU A 1 75 ? -5.549 4.367 11.861 1.00 91.25 75 LEU A C 1
ATOM 549 O O . LEU A 1 75 ? -5.739 3.910 10.740 1.00 91.25 75 LEU A O 1
ATOM 553 N N . ALA A 1 76 ? -4.826 5.471 12.062 1.00 92.94 76 ALA A N 1
ATOM 554 C CA . ALA A 1 76 ? -4.220 6.252 10.987 1.00 92.94 76 ALA A CA 1
ATOM 555 C C . ALA A 1 76 ? -3.179 5.441 10.201 1.00 92.94 76 ALA A C 1
ATOM 557 O O . ALA A 1 76 ? -3.221 5.430 8.973 1.00 92.94 76 ALA A O 1
ATOM 558 N N . MET A 1 77 ? -2.297 4.707 10.887 1.00 91.31 77 MET A N 1
ATOM 559 C CA . MET A 1 77 ? -1.335 3.806 10.240 1.00 91.31 77 MET A CA 1
ATOM 560 C C . MET A 1 77 ? -2.033 2.722 9.419 1.00 91.31 77 MET A C 1
ATOM 562 O O . MET A 1 77 ? -1.622 2.417 8.301 1.00 91.31 77 MET A O 1
ATOM 566 N N . LEU A 1 78 ? -3.119 2.164 9.951 1.00 90.88 78 LEU A N 1
ATOM 567 C CA . LEU A 1 78 ? -3.887 1.134 9.269 1.00 90.88 78 LEU A CA 1
ATOM 568 C C . LEU A 1 78 ? -4.616 1.679 8.032 1.00 90.88 78 LEU A C 1
ATOM 570 O O . LEU A 1 78 ? -4.617 1.031 6.987 1.00 90.88 78 LEU A O 1
ATOM 574 N N . LEU A 1 79 ? -5.177 2.887 8.116 1.00 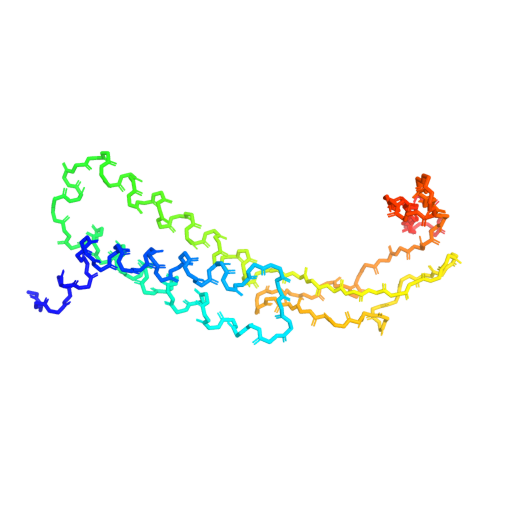91.31 79 LEU A N 1
ATOM 575 C CA . LEU A 1 79 ? -5.758 3.585 6.968 1.00 91.31 79 LEU A CA 1
ATOM 576 C C . LEU A 1 79 ? -4.702 3.917 5.911 1.00 91.31 79 LEU A C 1
ATOM 578 O O . LEU A 1 79 ? -4.968 3.753 4.724 1.00 91.31 79 LEU A O 1
ATOM 582 N N . LEU A 1 80 ? -3.502 4.332 6.321 1.00 91.88 80 LEU A N 1
ATOM 583 C CA . LEU A 1 80 ? -2.399 4.607 5.401 1.00 91.88 80 LEU A CA 1
ATOM 584 C C . LEU A 1 80 ? -1.943 3.332 4.676 1.00 91.88 80 LEU A C 1
ATOM 586 O O . LEU A 1 80 ? -1.766 3.346 3.459 1.00 91.88 80 LEU A O 1
ATOM 590 N N . ALA A 1 81 ? -1.820 2.215 5.398 1.00 88.56 81 ALA A N 1
ATOM 591 C CA . ALA A 1 81 ? -1.518 0.914 4.806 1.00 88.56 81 ALA A CA 1
ATOM 592 C C . ALA A 1 81 ? -2.612 0.474 3.817 1.00 88.56 81 ALA A C 1
ATOM 594 O O . ALA A 1 81 ? -2.305 0.030 2.709 1.00 88.56 81 ALA A O 1
ATOM 595 N N . ALA A 1 82 ? -3.887 0.650 4.184 1.00 88.19 82 ALA A N 1
ATOM 596 C CA . ALA A 1 82 ? -5.021 0.368 3.309 1.00 88.19 82 ALA A CA 1
ATOM 597 C C . ALA A 1 82 ? -4.991 1.225 2.042 1.00 88.19 82 ALA A C 1
ATOM 599 O O . ALA A 1 82 ? -5.147 0.699 0.942 1.00 88.19 82 ALA A O 1
ATOM 600 N N . TYR A 1 83 ? -4.734 2.524 2.193 1.00 90.81 83 TYR A N 1
ATOM 601 C CA . TYR A 1 83 ? -4.607 3.456 1.083 1.00 90.81 83 TYR A CA 1
ATOM 602 C C . TYR A 1 83 ? -3.493 3.022 0.130 1.00 90.81 83 TYR A C 1
ATOM 604 O O . TYR A 1 83 ? -3.757 2.821 -1.052 1.00 90.81 83 TYR A O 1
ATOM 612 N N . GLY A 1 84 ? -2.293 2.742 0.652 1.00 88.25 84 GLY A N 1
ATOM 613 C CA . GLY A 1 84 ? -1.182 2.221 -0.143 1.00 88.25 84 GLY A CA 1
ATOM 614 C C . GLY A 1 84 ? -1.551 0.943 -0.900 1.00 88.25 84 GLY A C 1
ATOM 615 O O . GLY A 1 84 ? -1.220 0.802 -2.076 1.00 88.25 84 GLY A O 1
ATOM 616 N N . ARG A 1 85 ? -2.315 0.031 -0.279 1.00 86.06 85 ARG A N 1
ATOM 617 C CA . ARG A 1 85 ? -2.776 -1.191 -0.955 1.00 86.06 85 ARG A CA 1
ATOM 618 C C . ARG A 1 85 ? -3.893 -0.980 -1.973 1.00 86.06 85 ARG A C 1
ATOM 620 O O . ARG A 1 85 ? -4.094 -1.846 -2.819 1.00 86.06 85 ARG A O 1
ATOM 627 N N . LEU A 1 86 ? -4.619 0.126 -1.911 1.00 87.44 86 LEU A N 1
ATOM 628 C CA . LEU A 1 86 ? -5.627 0.476 -2.909 1.00 87.44 86 LEU A CA 1
ATOM 629 C C . LEU A 1 86 ? -5.021 1.263 -4.072 1.00 87.44 86 LEU A C 1
ATOM 631 O O . LEU A 1 86 ? -5.567 1.204 -5.170 1.00 87.44 86 LEU A O 1
ATOM 635 N N . THR A 1 87 ? -3.890 1.940 -3.865 1.00 90.12 87 THR A N 1
ATOM 636 C CA . THR A 1 87 ? -3.233 2.771 -4.884 1.00 90.12 87 THR A CA 1
ATOM 637 C C . THR A 1 87 ? -1.986 2.150 -5.513 1.00 90.12 87 THR A C 1
ATOM 639 O O . THR A 1 87 ? -1.436 2.754 -6.429 1.00 90.12 87 THR A O 1
ATOM 642 N N . PHE A 1 88 ? -1.501 0.998 -5.033 1.00 88.31 88 PHE A N 1
ATOM 643 C CA . PHE A 1 88 ? -0.264 0.405 -5.558 1.00 88.31 88 PHE A CA 1
ATOM 644 C C . PHE A 1 88 ? -0.366 0.052 -7.047 1.00 88.31 88 PHE A C 1
ATOM 646 O O . PHE A 1 88 ? -1.432 -0.309 -7.551 1.00 88.31 88 PHE A O 1
ATOM 653 N N . PHE A 1 89 ? 0.788 0.073 -7.704 1.00 88.19 89 PHE A N 1
ATOM 654 C CA . PHE A 1 89 ? 1.000 -0.487 -9.027 1.00 88.19 89 PHE A CA 1
ATOM 655 C C . PHE A 1 89 ? 2.326 -1.240 -9.026 1.00 88.19 89 PHE A C 1
ATOM 657 O O . PHE A 1 89 ? 3.339 -0.722 -8.560 1.00 88.19 89 PHE A O 1
ATOM 664 N N . GLU A 1 90 ? 2.306 -2.472 -9.510 1.00 86.69 90 GLU A N 1
ATOM 665 C CA . GLU A 1 90 ? 3.474 -3.333 -9.636 1.00 86.69 90 GLU A CA 1
ATOM 666 C C . GLU A 1 90 ? 3.393 -4.020 -10.995 1.00 86.69 90 GLU A C 1
ATOM 668 O O . GLU A 1 90 ? 2.402 -4.677 -11.307 1.00 86.69 90 GLU A O 1
ATOM 673 N N . ALA A 1 91 ? 4.423 -3.868 -11.817 1.00 86.69 91 ALA A N 1
ATOM 674 C CA . ALA A 1 91 ? 4.502 -4.515 -13.115 1.00 86.69 91 ALA A CA 1
ATOM 675 C C . ALA A 1 91 ? 5.941 -4.934 -13.392 1.00 86.69 91 ALA A C 1
ATOM 677 O O . ALA A 1 91 ? 6.887 -4.335 -12.884 1.00 86.69 91 ALA A O 1
ATOM 678 N N . HIS A 1 92 ? 6.086 -5.986 -14.184 1.00 88.06 92 HIS A N 1
ATOM 679 C CA . HIS A 1 92 ? 7.362 -6.400 -14.741 1.00 88.06 92 HIS A CA 1
ATOM 680 C C . HIS A 1 92 ? 7.349 -6.034 -16.219 1.00 88.06 92 HIS A C 1
ATOM 682 O O . HIS A 1 92 ? 6.303 -6.070 -16.851 1.00 88.06 92 HIS A O 1
ATOM 688 N N . LEU A 1 93 ? 8.487 -5.666 -16.781 1.00 87.44 93 LEU A N 1
ATOM 689 C CA . LEU A 1 93 ? 8.598 -5.422 -18.212 1.00 87.44 93 LEU A CA 1
ATOM 690 C C . LEU A 1 93 ? 9.970 -5.876 -18.680 1.00 87.44 93 LEU A C 1
ATOM 692 O O . LEU A 1 93 ? 10.938 -5.836 -17.917 1.00 87.44 93 LEU A O 1
ATOM 696 N N . GLU A 1 94 ? 10.026 -6.323 -19.922 1.00 87.38 94 GLU A N 1
ATOM 697 C CA . GLU A 1 94 ? 11.262 -6.662 -20.609 1.00 87.38 94 GLU A CA 1
ATOM 698 C C . GLU A 1 94 ? 11.411 -5.6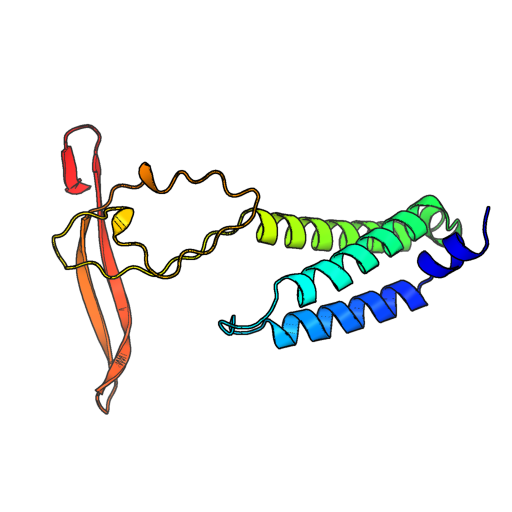72 -21.756 1.00 87.38 94 GLU A C 1
ATOM 700 O O . GLU A 1 94 ? 10.587 -5.656 -22.662 1.00 87.38 94 GLU A O 1
ATOM 705 N N . ILE A 1 95 ? 12.432 -4.820 -21.679 1.00 88.75 95 ILE A N 1
ATOM 706 C CA . ILE A 1 95 ? 12.684 -3.757 -22.653 1.00 88.75 95 ILE A CA 1
ATOM 707 C C . ILE A 1 95 ? 14.112 -3.873 -23.179 1.00 88.75 95 ILE A C 1
ATOM 709 O O . ILE A 1 95 ? 15.045 -4.190 -22.432 1.00 88.75 95 ILE A O 1
ATOM 713 N N . VAL A 1 96 ? 14.281 -3.645 -24.479 1.00 89.25 96 VAL A N 1
ATOM 714 C CA . VAL A 1 96 ? 15.576 -3.731 -25.157 1.00 89.25 96 VAL A CA 1
ATOM 715 C C . VAL A 1 96 ? 16.271 -2.373 -25.088 1.00 89.25 96 VAL A C 1
ATOM 717 O O . VAL A 1 96 ? 15.640 -1.322 -25.133 1.00 89.25 96 VAL A O 1
ATOM 720 N N . SER A 1 97 ? 17.599 -2.370 -24.976 1.00 90.06 97 SER A N 1
ATOM 721 C CA . SER A 1 97 ? 18.348 -1.112 -25.033 1.00 90.06 97 SER A CA 1
ATOM 722 C C . SER A 1 97 ? 18.150 -0.431 -26.390 1.00 90.06 97 SER A C 1
ATOM 724 O O . SER A 1 97 ? 18.279 -1.060 -27.440 1.00 90.06 97 SER A O 1
ATOM 726 N N . GLY A 1 98 ? 17.810 0.853 -26.347 1.00 88.00 98 GLY A N 1
ATOM 727 C CA . GLY A 1 98 ? 17.454 1.676 -27.496 1.00 88.00 98 GLY A CA 1
ATOM 728 C C . GLY A 1 98 ? 15.972 1.636 -27.879 1.00 88.00 98 GLY A C 1
ATOM 729 O O . GLY A 1 98 ? 15.597 2.362 -28.796 1.00 88.00 98 GLY A O 1
ATOM 730 N N . SER A 1 99 ? 15.127 0.831 -27.218 1.00 88.50 99 SER A N 1
ATOM 731 C CA . SER A 1 99 ? 13.686 0.804 -27.499 1.00 88.50 99 SER A CA 1
ATOM 732 C C . SER A 1 99 ? 12.886 1.725 -26.575 1.00 88.50 99 SER A C 1
ATOM 734 O O . SER A 1 99 ? 13.263 1.991 -25.429 1.00 88.50 99 SER A O 1
ATOM 736 N N . GLU A 1 100 ? 11.766 2.224 -27.095 1.00 90.06 100 GLU A N 1
ATOM 737 C CA . GLU A 1 100 ? 10.801 3.020 -26.340 1.00 90.06 100 GLU A CA 1
ATOM 738 C C . GLU A 1 100 ? 9.877 2.115 -25.521 1.00 90.06 100 GLU A C 1
ATOM 740 O O . GLU A 1 100 ? 9.450 1.054 -25.977 1.00 90.06 100 GLU A O 1
ATOM 745 N N . PHE A 1 101 ? 9.547 2.556 -24.311 1.00 90.06 101 PHE A N 1
ATOM 746 C CA . PHE A 1 101 ? 8.547 1.910 -23.480 1.00 90.06 101 PHE A CA 1
ATOM 747 C C . PHE A 1 101 ? 7.169 1.965 -24.134 1.00 90.06 101 PHE A C 1
ATOM 749 O O . PHE A 1 101 ? 6.610 3.041 -24.356 1.00 90.06 101 PHE A O 1
ATOM 756 N N . THR A 1 102 ? 6.581 0.788 -24.334 1.00 86.81 102 THR A N 1
ATOM 757 C CA . THR A 1 102 ? 5.186 0.661 -24.752 1.00 86.81 102 THR A CA 1
ATOM 758 C C . THR A 1 102 ? 4.380 -0.048 -23.659 1.00 86.81 102 THR A C 1
ATOM 760 O O . THR A 1 102 ? 4.781 -1.123 -23.209 1.00 86.81 102 THR A O 1
ATOM 763 N N . PRO A 1 103 ? 3.205 0.470 -23.247 1.00 84.50 103 PRO A N 1
ATOM 764 C CA . PRO A 1 103 ? 2.374 -0.155 -22.209 1.00 84.50 103 PRO A CA 1
ATOM 765 C C . PRO A 1 103 ? 1.987 -1.617 -22.486 1.00 84.50 103 PRO A C 1
ATOM 767 O O . PRO A 1 103 ? 1.720 -2.377 -21.557 1.00 84.50 103 PRO A O 1
ATOM 770 N N . THR A 1 104 ? 1.981 -2.039 -23.753 1.00 82.62 104 THR A N 1
ATOM 771 C CA . THR A 1 104 ? 1.699 -3.424 -24.161 1.00 82.62 104 THR A CA 1
ATOM 772 C C . THR A 1 104 ? 2.781 -4.423 -23.746 1.00 82.62 104 THR A C 1
ATOM 774 O O . THR A 1 104 ? 2.515 -5.620 -23.739 1.00 82.62 104 THR A O 1
ATOM 777 N N . GLU A 1 105 ? 3.981 -3.960 -23.388 1.00 82.81 105 GLU A N 1
ATOM 778 C CA . GLU A 1 105 ? 5.107 -4.802 -22.949 1.00 82.81 105 GLU A CA 1
ATOM 779 C C . GLU A 1 105 ? 5.067 -5.121 -21.443 1.00 82.81 105 GLU A C 1
ATOM 781 O O . GLU A 1 105 ? 5.928 -5.831 -20.920 1.00 82.81 105 GLU A O 1
ATOM 786 N N . LEU A 1 106 ? 4.061 -4.616 -20.720 1.00 84.56 106 LEU A N 1
ATOM 787 C CA . LEU A 1 106 ? 3.893 -4.876 -19.293 1.00 84.56 106 LEU A CA 1
ATOM 788 C C . LEU A 1 106 ? 3.478 -6.333 -19.044 1.00 84.56 106 LEU A C 1
ATOM 790 O O . LEU A 1 106 ? 2.352 -6.761 -19.298 1.00 84.56 106 LEU A O 1
ATOM 794 N N . LEU A 1 107 ? 4.386 -7.087 -18.441 1.00 82.75 107 LEU A N 1
ATOM 795 C CA . LEU A 1 107 ? 4.190 -8.437 -17.941 1.00 82.75 107 LEU A CA 1
ATOM 796 C C . LEU A 1 107 ? 3.730 -8.409 -16.476 1.00 82.75 107 LEU A C 1
ATOM 798 O O . LEU A 1 107 ? 4.232 -7.658 -15.640 1.00 82.75 107 LEU A O 1
ATOM 802 N N . ARG A 1 108 ? 2.796 -9.301 -16.123 1.00 80.50 108 ARG A N 1
ATOM 803 C CA . ARG A 1 108 ? 2.344 -9.521 -14.730 1.00 80.50 108 ARG A CA 1
ATOM 804 C C . ARG A 1 108 ? 1.965 -8.227 -13.988 1.00 80.50 108 ARG A C 1
ATOM 806 O O . ARG A 1 108 ? 2.329 -8.054 -12.824 1.00 80.50 108 ARG A O 1
ATOM 813 N N . SER A 1 109 ? 1.228 -7.337 -14.650 1.00 84.69 109 SER A N 1
ATOM 814 C CA . SER A 1 109 ? 0.722 -6.114 -14.023 1.00 84.69 109 SER A CA 1
ATOM 815 C C . SER A 1 109 ? -0.279 -6.433 -12.907 1.00 84.69 109 SER A C 1
ATOM 817 O O . SER A 1 109 ? -1.204 -7.230 -13.081 1.00 84.69 109 SER A O 1
ATOM 819 N N . ARG A 1 110 ? -0.088 -5.808 -11.745 1.00 84.56 110 ARG A N 1
ATOM 820 C CA . ARG A 1 110 ? -1.028 -5.791 -10.627 1.00 84.56 110 ARG A CA 1
ATOM 821 C C . ARG A 1 110 ? -1.240 -4.354 -10.189 1.00 84.56 110 ARG A C 1
ATOM 823 O O . ARG A 1 110 ? -0.290 -3.610 -9.963 1.00 84.56 110 ARG A O 1
ATOM 830 N N . ALA A 1 111 ? -2.499 -3.998 -10.005 1.00 85.88 111 ALA A N 1
ATOM 831 C CA . ALA A 1 111 ? -2.902 -2.673 -9.585 1.00 85.88 111 ALA A CA 1
ATOM 832 C C . ALA A 1 111 ? -3.902 -2.772 -8.435 1.00 85.88 111 ALA A C 1
ATOM 834 O O . ALA A 1 111 ? -4.710 -3.703 -8.367 1.00 85.88 111 ALA A O 1
ATOM 835 N N . GLY A 1 112 ? -3.846 -1.806 -7.526 1.00 84.94 112 GLY A N 1
ATOM 836 C CA . GLY A 1 112 ? -4.904 -1.598 -6.552 1.00 84.94 112 GLY A CA 1
ATOM 837 C C . GLY A 1 112 ? -6.166 -1.047 -7.219 1.00 84.94 112 GLY A C 1
ATOM 838 O O . GLY A 1 112 ? -6.113 -0.424 -8.277 1.00 84.94 112 GLY A O 1
ATOM 839 N N . VAL A 1 113 ? -7.319 -1.256 -6.581 1.00 85.56 113 VAL A N 1
ATOM 840 C CA . VAL A 1 113 ? -8.643 -0.881 -7.120 1.00 85.56 113 VAL A CA 1
ATOM 841 C C . VAL A 1 113 ? -8.785 0.632 -7.353 1.00 85.56 113 VAL A C 1
ATOM 843 O O . VAL A 1 113 ? -9.594 1.060 -8.171 1.00 85.56 113 VAL A O 1
ATOM 846 N N . TRP A 1 114 ? -8.008 1.457 -6.645 1.00 87.50 114 TRP A N 1
ATOM 847 C CA . TRP A 1 114 ? -7.993 2.916 -6.802 1.00 87.50 114 TRP A CA 1
ATOM 848 C C . TRP A 1 114 ? -6.848 3.427 -7.675 1.00 87.50 114 TRP A C 1
ATOM 850 O O . TRP A 1 114 ? -6.708 4.641 -7.840 1.00 87.50 114 TRP A O 1
ATOM 860 N N . HIS A 1 115 ? -6.032 2.548 -8.254 1.00 84.00 115 HIS A N 1
ATOM 861 C CA . HIS A 1 115 ? -5.036 2.982 -9.218 1.00 84.00 115 HIS A CA 1
ATOM 862 C C . HIS A 1 115 ? -5.726 3.394 -10.528 1.00 84.00 115 HIS A C 1
ATOM 864 O O . HIS A 1 115 ? -6.363 2.582 -11.192 1.00 84.00 115 HIS A O 1
ATOM 870 N N . ARG A 1 116 ? -5.622 4.680 -10.886 1.00 77.56 116 ARG A N 1
ATOM 871 C CA . ARG A 1 116 ? -6.342 5.283 -12.023 1.00 77.56 116 ARG A CA 1
ATOM 872 C C . ARG A 1 116 ? -5.684 5.075 -13.396 1.00 77.56 116 ARG A C 1
ATOM 874 O O . ARG A 1 116 ? -6.269 5.492 -14.385 1.00 77.56 116 ARG A O 1
ATOM 881 N N . GLY A 1 117 ? -4.543 4.383 -13.468 1.00 70.88 117 GLY A N 1
ATOM 882 C CA . GLY A 1 117 ? -4.036 3.822 -14.726 1.00 70.88 117 GLY A CA 1
ATOM 883 C C . GLY A 1 117 ? -3.466 4.822 -15.737 1.00 70.88 117 GLY A C 1
ATOM 884 O O . GLY A 1 117 ? -3.778 4.740 -16.914 1.00 70.88 117 GLY A O 1
ATOM 885 N N . ASP A 1 118 ? -2.574 5.720 -15.322 1.00 81.81 118 ASP A N 1
ATOM 886 C CA . ASP A 1 118 ? -1.900 6.655 -16.243 1.00 81.81 118 ASP A CA 1
ATOM 887 C C . ASP A 1 118 ? -0.620 6.085 -16.887 1.00 81.81 118 ASP A C 1
ATOM 889 O O . ASP A 1 118 ? 0.207 6.834 -17.408 1.00 81.81 118 ASP A O 1
ATOM 893 N N . ILE A 1 119 ? -0.436 4.761 -16.868 1.00 85.12 119 ILE A N 1
ATOM 894 C CA . ILE A 1 119 ? 0.761 4.126 -17.436 1.00 85.12 119 ILE A CA 1
ATOM 895 C C . ILE A 1 119 ? 0.886 4.390 -18.942 1.00 85.12 119 ILE A C 1
ATOM 897 O O . ILE A 1 119 ? 1.989 4.538 -19.458 1.00 85.12 119 ILE A O 1
ATOM 901 N N . ASP A 1 120 ? -0.246 4.577 -19.624 1.00 83.06 120 ASP A N 1
ATOM 902 C CA . ASP A 1 120 ? -0.301 4.903 -21.049 1.00 83.06 120 ASP A CA 1
ATOM 903 C C . ASP A 1 120 ? 0.276 6.281 -21.386 1.00 83.06 120 ASP A C 1
ATOM 905 O O . ASP A 1 120 ? 0.569 6.549 -22.553 1.00 83.06 120 ASP A O 1
ATOM 909 N N . LYS A 1 121 ? 0.461 7.148 -20.383 1.00 85.25 121 LYS A N 1
ATOM 910 C CA . LYS A 1 121 ? 1.080 8.474 -20.520 1.00 85.25 121 LYS A CA 1
ATOM 911 C C . LYS A 1 121 ? 2.577 8.457 -20.235 1.00 85.25 121 LYS A C 1
ATOM 913 O O . LYS A 1 121 ? 3.253 9.446 -20.499 1.00 85.25 121 LYS A O 1
ATOM 918 N N . VAL A 1 122 ? 3.095 7.361 -19.686 1.00 86.75 122 VAL A N 1
ATOM 919 C CA . VAL A 1 122 ? 4.522 7.215 -19.424 1.00 86.75 122 VAL A CA 1
ATOM 920 C C . VAL A 1 122 ? 5.227 6.953 -20.751 1.00 86.75 122 VAL A C 1
ATOM 922 O O . VAL A 1 122 ? 4.823 6.090 -21.532 1.00 86.75 122 VAL A O 1
ATOM 925 N N . ARG A 1 123 ? 6.264 7.741 -21.019 1.00 87.81 123 ARG A N 1
ATOM 926 C CA . ARG A 1 123 ? 7.121 7.633 -22.198 1.00 87.81 123 ARG A CA 1
ATOM 927 C C . ARG A 1 123 ? 8.558 7.743 -21.723 1.00 87.81 123 ARG A C 1
ATOM 929 O O . ARG A 1 123 ? 8.914 8.716 -21.064 1.00 87.81 123 ARG A O 1
ATOM 936 N N . PHE A 1 124 ? 9.349 6.723 -22.007 1.00 90.56 124 PHE A N 1
ATOM 937 C CA . PHE A 1 124 ? 10.787 6.738 -21.789 1.00 90.56 124 PHE A CA 1
ATOM 938 C C . PHE A 1 124 ? 11.449 5.804 -22.795 1.00 90.56 124 PHE A C 1
ATOM 940 O O . PHE A 1 124 ? 10.830 4.851 -23.266 1.00 90.56 124 PHE A O 1
ATOM 947 N N . VAL A 1 125 ? 12.712 6.064 -23.098 1.00 92.06 125 VAL A N 1
ATOM 948 C CA . VAL A 1 125 ? 13.552 5.190 -23.916 1.00 92.06 125 VAL A CA 1
ATOM 949 C C . VAL A 1 125 ? 14.581 4.537 -23.008 1.00 92.06 125 VAL A C 1
ATOM 951 O O . VAL A 1 125 ? 15.239 5.211 -22.211 1.00 92.06 125 VAL A O 1
ATOM 954 N N . GLN A 1 126 ? 14.720 3.216 -23.112 1.00 92.06 126 GLN A N 1
ATOM 955 C CA . GLN A 1 126 ? 15.746 2.496 -22.369 1.00 92.06 126 GLN A CA 1
ATOM 956 C C . GLN A 1 126 ? 17.117 2.815 -22.971 1.00 92.06 126 GLN A C 1
ATOM 958 O O . GLN A 1 126 ? 17.421 2.420 -24.093 1.00 92.06 126 GLN A O 1
ATOM 963 N N . GLY A 1 127 ? 17.962 3.508 -22.212 1.00 90.56 127 GLY A N 1
ATOM 964 C CA . GLY A 1 127 ? 19.337 3.809 -22.586 1.00 90.56 127 GLY A CA 1
ATOM 965 C C . GLY A 1 127 ? 20.283 2.635 -22.348 1.00 90.56 127 GLY A C 1
ATOM 966 O O . GLY A 1 127 ? 19.894 1.457 -22.374 1.00 90.56 127 GLY A O 1
ATOM 967 N N . SER A 1 128 ? 21.548 2.960 -22.090 1.00 92.19 128 SER A N 1
ATOM 968 C CA . SER A 1 128 ? 22.550 1.960 -21.734 1.00 92.19 128 SER A CA 1
ATOM 969 C C . SER A 1 128 ? 22.276 1.378 -20.339 1.00 92.19 128 SER A C 1
ATOM 971 O O . SER A 1 128 ? 21.567 1.966 -19.518 1.00 92.19 128 SER A O 1
ATOM 973 N N . TYR A 1 129 ? 22.807 0.190 -20.053 1.00 91.25 129 TYR A N 1
ATOM 974 C CA . TYR A 1 129 ? 22.755 -0.379 -18.710 1.00 91.25 129 TYR A CA 1
ATOM 975 C C . TYR A 1 129 ? 24.082 -1.042 -18.352 1.00 91.25 129 TYR A C 1
ATOM 977 O O . TYR A 1 129 ? 24.776 -1.601 -19.198 1.00 91.25 129 TYR A O 1
ATOM 985 N N . THR A 1 130 ? 24.438 -0.990 -17.072 1.00 92.00 130 THR A N 1
ATOM 986 C CA . THR A 1 130 ? 25.634 -1.625 -16.519 1.00 92.00 130 TH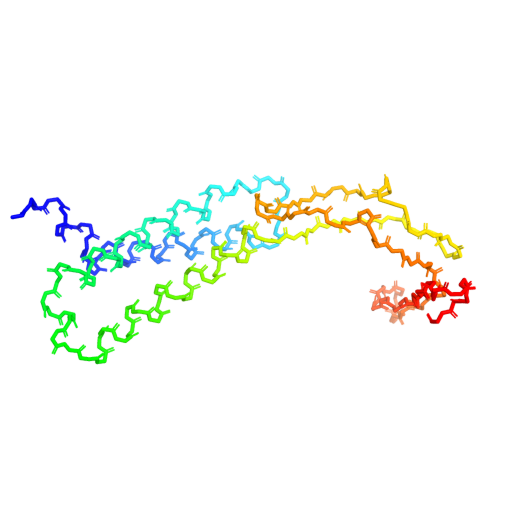R A CA 1
ATOM 987 C C . THR A 1 130 ? 25.224 -2.614 -15.438 1.00 92.00 130 THR A C 1
ATOM 989 O O . THR A 1 130 ? 24.441 -2.291 -14.542 1.00 92.00 130 THR A O 1
ATOM 992 N N . VAL A 1 131 ? 25.776 -3.824 -15.497 1.00 91.44 131 VAL A N 1
ATOM 993 C CA . VAL A 1 131 ? 25.554 -4.875 -14.500 1.00 91.44 131 VAL A CA 1
ATOM 994 C C . VAL A 1 131 ? 26.850 -5.087 -13.731 1.00 91.44 131 VAL A C 1
ATOM 996 O O . VAL A 1 131 ? 27.873 -5.435 -14.316 1.00 91.44 131 VAL A O 1
ATOM 999 N N . ALA A 1 132 ? 26.818 -4.878 -12.417 1.00 90.94 132 ALA A N 1
ATOM 1000 C CA . ALA A 1 132 ? 27.956 -5.207 -11.571 1.00 90.94 132 ALA A CA 1
ATOM 1001 C C . ALA A 1 132 ? 28.073 -6.732 -11.448 1.00 90.94 132 ALA A C 1
ATOM 1003 O O . ALA A 1 132 ? 27.090 -7.398 -11.126 1.00 90.94 132 ALA A O 1
ATOM 1004 N N . TYR A 1 133 ? 29.267 -7.279 -11.659 1.00 90.69 133 TYR A N 1
ATOM 1005 C CA . TYR A 1 133 ? 29.565 -8.688 -11.401 1.00 90.69 133 TYR A CA 1
ATOM 1006 C C . TYR A 1 133 ? 30.605 -8.797 -10.293 1.00 90.69 133 TYR A C 1
ATOM 1008 O O . TYR A 1 133 ? 31.590 -8.058 -10.286 1.00 90.69 133 TYR A O 1
ATOM 1016 N N . SER A 1 134 ? 30.388 -9.720 -9.360 1.00 90.56 134 SER A N 1
ATOM 1017 C CA . SER A 1 134 ? 31.392 -10.103 -8.368 1.00 90.56 134 SER A CA 1
ATOM 1018 C C . SER A 1 134 ? 32.061 -11.428 -8.747 1.00 90.56 134 SER A C 1
ATOM 1020 O O . SER A 1 134 ? 31.666 -12.105 -9.704 1.00 90.56 134 SER A O 1
ATOM 1022 N N . ALA A 1 135 ? 33.128 -11.780 -8.021 1.00 90.94 135 ALA A N 1
ATOM 1023 C CA . ALA A 1 135 ? 33.874 -13.015 -8.245 1.00 90.94 135 ALA A CA 1
ATOM 1024 C C . ALA A 1 135 ? 32.934 -14.236 -8.271 1.00 90.94 135 ALA A C 1
ATOM 1026 O O . ALA A 1 135 ? 32.020 -14.346 -7.455 1.00 90.94 135 ALA A O 1
ATOM 1027 N N . GLY A 1 136 ? 33.157 -15.142 -9.226 1.00 91.62 136 GLY A N 1
ATOM 1028 C CA . GLY A 1 136 ? 32.264 -16.281 -9.468 1.00 91.62 136 GLY A CA 1
ATOM 1029 C C . GLY A 1 136 ? 31.069 -15.979 -10.381 1.00 91.62 136 GLY A C 1
ATOM 1030 O O . GLY A 1 136 ? 30.110 -16.743 -10.366 1.00 91.62 136 GLY A O 1
ATOM 1031 N N . LEU A 1 137 ? 31.113 -14.893 -11.171 1.00 84.75 137 LEU A N 1
ATOM 1032 C CA . LEU A 1 137 ? 30.049 -14.491 -12.113 1.00 84.75 137 LEU A CA 1
ATOM 1033 C C . LEU A 1 137 ? 28.693 -14.238 -11.435 1.00 84.75 137 LEU A C 1
ATOM 1035 O O . LEU A 1 137 ? 27.635 -14.355 -12.055 1.00 84.75 137 LEU A O 1
ATOM 1039 N N . VAL A 1 138 ? 28.715 -13.857 -10.159 1.00 89.56 138 VAL A N 1
ATOM 1040 C CA . VAL A 1 138 ? 27.494 -13.548 -9.419 1.00 89.56 138 VAL A CA 1
ATOM 1041 C C . VAL A 1 138 ? 27.007 -12.164 -9.838 1.00 89.56 138 VAL A C 1
ATOM 1043 O O . VAL A 1 138 ? 27.719 -11.164 -9.713 1.00 89.56 138 VAL A O 1
ATOM 1046 N N . ARG A 1 139 ? 25.780 -12.117 -10.365 1.00 90.06 139 ARG A N 1
ATOM 1047 C CA . ARG A 1 139 ? 25.130 -10.881 -10.803 1.00 90.06 139 ARG A CA 1
ATOM 1048 C C . ARG A 1 139 ? 24.786 -10.011 -9.593 1.00 90.06 139 ARG A C 1
ATOM 1050 O O . ARG A 1 139 ? 24.054 -10.437 -8.705 1.00 90.06 139 ARG A O 1
ATOM 1057 N N . GLY A 1 140 ? 25.296 -8.789 -9.589 1.00 88.81 140 GLY A N 1
ATOM 1058 C CA . GLY A 1 140 ? 24.983 -7.745 -8.623 1.00 88.81 140 GLY A CA 1
ATOM 1059 C C . GLY A 1 140 ? 23.935 -6.759 -9.142 1.00 88.81 140 GLY A C 1
ATOM 1060 O O . GLY A 1 140 ? 23.060 -7.092 -9.944 1.00 88.81 140 GLY A O 1
ATOM 1061 N N . LEU A 1 141 ? 24.024 -5.515 -8.668 1.00 89.88 141 LEU A N 1
ATOM 1062 C CA . LEU A 1 141 ? 23.101 -4.445 -9.044 1.00 89.88 141 LEU A CA 1
ATOM 1063 C C . LEU A 1 141 ? 23.184 -4.138 -10.544 1.00 89.88 141 LEU A C 1
ATOM 1065 O O . LEU A 1 141 ? 24.269 -4.042 -11.118 1.00 89.88 141 LEU A O 1
ATOM 1069 N N . THR A 1 142 ? 22.018 -3.946 -11.158 1.00 89.44 142 THR A N 1
ATOM 1070 C CA . THR A 1 142 ? 21.893 -3.405 -12.515 1.00 89.44 142 THR A CA 1
ATOM 1071 C C . THR A 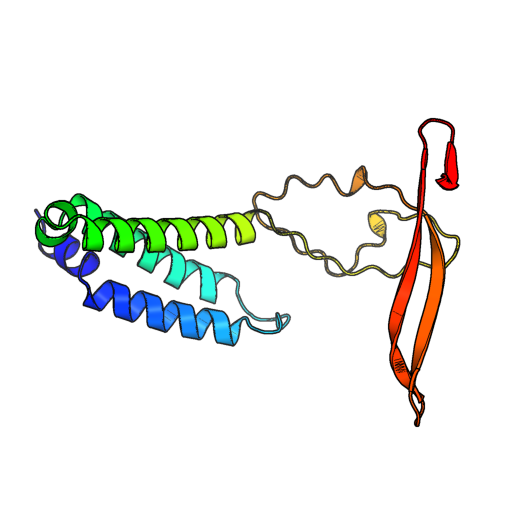1 142 ? 21.536 -1.931 -12.408 1.00 89.44 142 THR A C 1
ATOM 1073 O O . THR A 1 142 ? 20.618 -1.575 -11.672 1.00 89.44 142 THR A O 1
ATOM 1076 N N . ARG A 1 143 ? 22.281 -1.081 -13.110 1.00 91.69 143 ARG A N 1
ATOM 1077 C CA . ARG A 1 143 ? 21.971 0.339 -13.281 1.00 91.69 143 ARG A CA 1
ATOM 1078 C C . ARG A 1 143 ? 21.588 0.561 -14.731 1.00 91.69 143 ARG A C 1
ATOM 1080 O O . ARG A 1 143 ? 22.323 0.121 -15.608 1.00 91.69 143 ARG A O 1
ATOM 1087 N N . SER A 1 144 ? 20.475 1.238 -14.949 1.00 90.81 144 SER A N 1
ATOM 1088 C CA . SER A 1 144 ? 19.951 1.548 -16.274 1.00 90.81 144 SER A CA 1
ATOM 1089 C C . SER A 1 144 ? 19.827 3.054 -16.421 1.00 90.81 144 SER A C 1
ATOM 1091 O O . SER A 1 144 ? 19.401 3.730 -15.486 1.00 90.81 144 SER A O 1
ATOM 1093 N N . GLU A 1 145 ? 20.183 3.557 -17.592 1.00 92.25 145 GLU A N 1
ATOM 1094 C CA . GLU A 1 145 ? 19.875 4.915 -18.021 1.00 92.25 145 GLU A CA 1
ATOM 1095 C C . GLU A 1 145 ? 18.506 4.914 -18.697 1.00 92.25 145 GLU A C 1
ATOM 1097 O O . GLU A 1 145 ? 18.163 3.976 -19.423 1.00 92.25 145 GLU A O 1
ATOM 1102 N N . LEU A 1 146 ? 17.714 5.946 -18.428 1.00 91.12 146 LEU A N 1
ATOM 1103 C CA . LEU A 1 146 ? 16.398 6.156 -19.014 1.00 91.12 146 LEU A CA 1
ATOM 1104 C C . LEU A 1 146 ? 16.380 7.571 -19.569 1.00 91.12 146 LEU A C 1
ATOM 1106 O O . LEU A 1 146 ? 16.728 8.497 -18.841 1.00 91.12 146 LEU A O 1
ATOM 1110 N N . PHE A 1 147 ? 15.966 7.714 -20.821 1.00 90.38 147 PHE A N 1
ATOM 1111 C CA . PHE A 1 147 ? 15.773 9.019 -21.438 1.00 90.38 147 PHE A CA 1
ATOM 1112 C C . PHE A 1 147 ? 14.294 9.350 -21.477 1.00 90.38 147 PHE A C 1
ATOM 1114 O O . PHE A 1 147 ? 13.480 8.501 -21.859 1.00 90.38 147 PHE A O 1
ATOM 1121 N N . VAL A 1 148 ? 13.943 10.573 -21.104 1.00 88.94 148 VAL A N 1
ATOM 1122 C CA . VAL A 1 148 ? 12.565 11.050 -21.191 1.00 88.94 148 VAL A CA 1
ATOM 1123 C C . VAL A 1 148 ? 12.477 11.974 -22.402 1.00 88.94 148 VAL A C 1
ATOM 1125 O O . VAL A 1 148 ? 13.224 12.947 -22.471 1.00 88.94 148 VAL A O 1
ATOM 1128 N N . PRO A 1 149 ? 11.609 11.689 -23.388 1.00 81.19 149 PRO A N 1
ATOM 1129 C CA . PRO A 1 149 ? 11.428 12.602 -24.504 1.00 81.19 149 PRO A CA 1
ATOM 1130 C C . PRO A 1 149 ? 10.838 13.923 -23.993 1.00 81.19 149 PRO A C 1
ATOM 1132 O O . PRO A 1 149 ? 9.737 13.952 -23.434 1.00 81.19 149 PRO A O 1
ATOM 1135 N N . GLY A 1 150 ? 11.584 15.009 -24.182 1.00 76.88 150 GLY A N 1
ATOM 1136 C CA . GLY A 1 150 ? 11.151 16.377 -23.943 1.00 76.88 150 GLY A CA 1
ATOM 1137 C C . GLY A 1 150 ? 10.009 16.783 -24.877 1.00 76.88 150 GLY A C 1
ATOM 1138 O O . GLY A 1 150 ? 9.702 16.115 -25.869 1.00 76.88 150 GLY A O 1
ATOM 1139 N N . A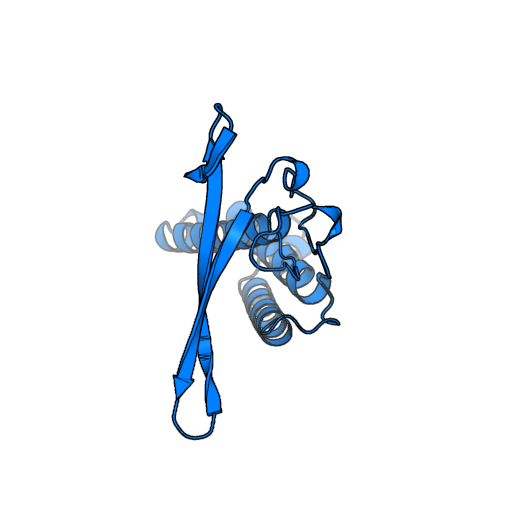LA A 1 151 ? 9.358 17.910 -24.576 1.00 65.44 151 ALA A N 1
ATOM 1140 C CA . ALA A 1 151 ? 8.232 18.423 -25.369 1.00 65.44 151 ALA A CA 1
ATOM 1141 C C . ALA A 1 151 ? 8.604 18.767 -26.831 1.00 65.44 151 ALA A C 1
ATOM 1143 O O . ALA A 1 151 ? 7.722 18.940 -27.670 1.00 65.44 151 ALA A O 1
ATOM 1144 N N . ASP A 1 152 ? 9.899 18.865 -27.127 1.00 66.50 152 ASP A N 1
ATOM 1145 C CA . ASP A 1 152 ? 10.507 19.145 -28.427 1.00 66.50 152 ASP A CA 1
ATOM 1146 C C . ASP A 1 152 ? 11.035 17.887 -29.150 1.00 66.50 152 ASP A C 1
ATOM 1148 O O . ASP A 1 152 ? 11.565 17.989 -30.257 1.00 66.50 152 ASP A O 1
ATOM 1152 N N . GLY A 1 153 ? 10.876 16.700 -28.551 1.00 60.97 153 GLY A N 1
ATOM 1153 C CA . GLY A 1 153 ? 11.374 15.433 -29.084 1.00 60.97 153 GLY A CA 1
ATOM 1154 C C . GLY A 1 153 ? 12.865 15.180 -28.844 1.00 60.97 153 GLY A C 1
ATOM 1155 O O . GLY A 1 153 ? 13.383 14.181 -29.348 1.00 60.97 153 GLY A O 1
ATOM 1156 N N . GLN A 1 154 ? 13.564 16.037 -28.088 1.00 68.12 154 GLN A N 1
ATOM 1157 C CA . GLN A 1 154 ? 14.918 15.734 -27.622 1.00 68.12 154 GLN A CA 1
ATOM 1158 C C . GLN A 1 154 ? 14.867 14.768 -26.435 1.00 68.12 154 GLN A C 1
ATOM 1160 O O . GLN A 1 154 ? 13.960 14.819 -25.611 1.00 68.12 154 GLN A O 1
ATOM 1165 N N . LEU A 1 155 ? 15.820 13.840 -26.379 1.00 66.94 155 LEU A N 1
ATOM 1166 C CA . LEU A 1 155 ? 15.959 12.905 -25.267 1.00 66.94 155 LEU A CA 1
ATOM 1167 C C . LEU A 1 155 ? 16.765 13.590 -24.156 1.00 66.94 155 LEU A C 1
ATOM 1169 O O . LEU A 1 155 ? 17.946 13.872 -24.365 1.00 66.94 155 LEU A O 1
ATOM 1173 N N . GLU A 1 156 ? 16.121 13.861 -23.019 1.00 60.91 156 GLU A N 1
ATOM 1174 C CA . GLU A 1 156 ? 16.750 14.404 -21.801 1.00 60.91 156 GLU A CA 1
ATOM 1175 C C . GLU A 1 156 ? 17.075 13.305 -20.780 1.00 60.91 156 GLU A C 1
ATOM 1177 O O . GLU A 1 156 ? 16.301 12.317 -20.678 1.00 60.91 156 GLU A O 1
#

Foldseek 3Di:
DDPVLVVLLDPVVLVVLVVQQVVLVVVCPPNPVPRDPCSNVVSLVSNLSSLVSNLPPPPVQVVDVVSVVVSVVVNVVSVVVVVCQQADWDWDFDADAFDKDDPVRTHPIDGHVPHPDCVRVDIKGWHDKDWDADPPRDTDDIDTDIFGQDPVRDTD

Sequence (156 aa):
MSPLIQRVGSPQAALVGMALLAVGATLSYGNPQGTSIWVLVVPMGLLALSLVIAITTNPKIYNRPPLLLFHIGLLAMLLLAAYGRLTFFEAHLEIVSGSEFTPTELLRSRAGVWHRGDIDKVRFVQGSYTVAYSAGLVRGLTRSELFVPGADGQLE

Secondary structure (DSSP, 8-state):
--HHHHHHTSHHHHHHHHHHHHHHHHHTTT--TT--THHHHHHHHHHHHHHHHHHHH-HHHHTSHHHHHHHHHHHHHHHHHHHHHHH-EEEEE---TTPBP-GGGEEEEEE-TT---GGGG---EEEEEEEEEETTTEEEEEEEEEEPBPTTS-B-

pLDDT: mean 83.25, std 8.29, range [56.28, 92.94]